Protein AF-A0A950XIH2-F1 (afdb_monomer_lite)

Structure (mmCIF, N/CA/C/O backbone):
data_AF-A0A950XIH2-F1
#
_entry.id   AF-A0A950XIH2-F1
#
loop_
_atom_site.group_PDB
_atom_site.id
_atom_site.type_symbol
_atom_site.label_atom_id
_atom_site.label_alt_id
_atom_site.label_comp_id
_atom_site.label_asym_id
_atom_site.label_entity_id
_atom_site.label_seq_id
_atom_site.pdbx_PDB_ins_code
_atom_site.Cartn_x
_atom_site.Cartn_y
_atom_site.Cartn_z
_atom_site.occupancy
_atom_site.B_iso_or_equiv
_atom_site.auth_seq_id
_atom_site.auth_comp_id
_atom_site.auth_asym_id
_atom_site.auth_atom_id
_atom_site.pdbx_PDB_model_num
ATOM 1 N N . MET A 1 1 ? 43.231 -17.714 38.343 1.00 38.81 1 MET A N 1
ATOM 2 C CA . MET A 1 1 ? 43.129 -18.743 37.292 1.00 38.81 1 MET A CA 1
ATOM 3 C C . MET A 1 1 ? 41.651 -18.939 37.023 1.00 38.81 1 MET A C 1
ATOM 5 O O . MET A 1 1 ? 41.008 -19.407 37.950 1.00 38.81 1 MET A O 1
ATOM 9 N N . ILE A 1 2 ? 41.216 -18.580 35.799 1.00 42.06 2 ILE A N 1
ATOM 10 C CA . ILE A 1 2 ? 40.035 -19.090 35.057 1.00 42.06 2 ILE A CA 1
ATOM 11 C C . ILE A 1 2 ? 38.676 -18.658 35.664 1.00 42.06 2 ILE A C 1
ATOM 13 O O . ILE A 1 2 ? 38.473 -18.870 36.852 1.00 42.06 2 ILE A O 1
ATOM 17 N N . ASP A 1 3 ? 37.677 -18.079 34.989 1.00 42.97 3 ASP A N 1
ATOM 18 C CA . ASP A 1 3 ? 37.345 -17.695 33.592 1.00 42.97 3 ASP A CA 1
ATOM 19 C C . ASP A 1 3 ? 35.927 -17.066 33.719 1.00 42.97 3 ASP A C 1
ATOM 21 O O . ASP A 1 3 ? 35.143 -17.522 34.554 1.00 42.97 3 ASP A O 1
ATOM 25 N N . ASP A 1 4 ? 35.729 -15.807 33.332 1.00 46.31 4 ASP A N 1
ATOM 26 C CA . ASP A 1 4 ? 34.992 -15.367 32.133 1.00 46.31 4 ASP A CA 1
ATOM 27 C C . ASP A 1 4 ? 33.531 -15.862 31.982 1.00 46.31 4 ASP A C 1
ATOM 29 O O . ASP A 1 4 ? 33.243 -17.046 31.896 1.00 46.31 4 ASP A O 1
ATOM 33 N N . GLY A 1 5 ? 32.621 -14.881 31.879 1.00 47.22 5 GLY A N 1
ATOM 34 C CA . GLY A 1 5 ? 31.509 -14.880 30.921 1.00 47.22 5 GLY A CA 1
ATOM 35 C C . GLY A 1 5 ? 30.265 -15.734 31.186 1.00 47.22 5 GLY A C 1
ATOM 36 O O . GLY A 1 5 ? 30.236 -16.902 30.835 1.00 47.22 5 GLY A O 1
ATOM 37 N N . ASP A 1 6 ? 29.179 -15.086 31.620 1.00 41.66 6 ASP A N 1
ATOM 38 C CA . ASP A 1 6 ? 27.853 -15.228 30.984 1.00 41.66 6 ASP A CA 1
ATOM 39 C C . ASP A 1 6 ? 26.985 -14.035 31.450 1.00 41.66 6 ASP A C 1
ATOM 41 O O . ASP A 1 6 ? 26.674 -13.889 32.630 1.00 41.66 6 ASP A O 1
ATOM 45 N N . GLY A 1 7 ? 26.724 -13.006 30.645 1.00 45.94 7 GLY A N 1
ATOM 46 C CA . GLY A 1 7 ? 26.046 -13.144 29.361 1.00 45.94 7 GLY A CA 1
ATOM 47 C C . GLY A 1 7 ? 24.525 -13.196 29.543 1.00 45.94 7 GLY A C 1
ATOM 48 O O . GLY A 1 7 ? 23.849 -13.953 28.863 1.00 45.94 7 GLY A O 1
ATOM 49 N N . THR A 1 8 ? 23.950 -12.393 30.451 1.00 44.53 8 THR A N 1
ATOM 50 C CA . THR A 1 8 ? 22.496 -12.152 30.450 1.00 44.53 8 THR A CA 1
ATOM 51 C C . THR A 1 8 ? 22.141 -11.223 29.291 1.00 44.53 8 THR A C 1
ATOM 53 O O . THR A 1 8 ? 21.889 -10.031 29.451 1.00 44.53 8 THR A O 1
ATOM 56 N N . ASP A 1 9 ? 22.158 -11.816 28.098 1.00 43.09 9 ASP A N 1
ATOM 57 C CA . ASP A 1 9 ? 21.406 -11.387 26.930 1.00 43.09 9 ASP A CA 1
ATOM 58 C C . ASP A 1 9 ? 19.920 -11.396 27.310 1.00 43.09 9 ASP A C 1
ATOM 60 O O . ASP A 1 9 ? 19.221 -12.411 27.246 1.00 43.09 9 ASP A O 1
ATOM 64 N N . ALA A 1 10 ? 19.445 -10.258 27.815 1.00 45.06 10 ALA A N 1
ATOM 65 C CA . ALA A 1 10 ? 18.028 -9.952 27.865 1.00 45.06 10 ALA A CA 1
ATOM 66 C C . ALA A 1 10 ? 17.582 -9.744 26.417 1.00 45.06 10 ALA A C 1
ATOM 68 O O . ALA A 1 10 ? 17.548 -8.616 25.922 1.00 45.06 10 ALA A O 1
ATOM 69 N N . GLY A 1 11 ? 17.313 -10.876 25.759 1.00 37.69 11 GLY A N 1
ATOM 70 C CA . GLY A 1 11 ? 16.878 -10.968 24.380 1.00 37.69 11 GLY A CA 1
ATOM 71 C C . GLY A 1 11 ? 15.850 -9.891 24.079 1.00 37.69 11 GLY A C 1
ATOM 72 O O . GLY A 1 11 ? 14.791 -9.811 24.711 1.00 37.69 11 GLY A O 1
ATOM 73 N N . ALA A 1 12 ? 16.230 -9.041 23.127 1.00 41.56 12 ALA A N 1
ATOM 74 C CA . ALA A 1 12 ? 15.395 -8.031 22.519 1.00 41.56 12 ALA A CA 1
ATOM 75 C C . ALA A 1 12 ? 13.998 -8.603 22.277 1.00 41.56 12 ALA A C 1
ATOM 77 O O . ALA A 1 12 ? 13.854 -9.714 21.764 1.00 41.56 12 ALA A O 1
ATOM 78 N N . GLY A 1 13 ? 12.982 -7.842 22.685 1.00 34.78 13 GLY A N 1
ATOM 79 C CA . GLY A 1 13 ? 11.589 -8.190 22.486 1.00 34.78 13 GLY A CA 1
ATOM 80 C C . GLY A 1 13 ? 11.353 -8.573 21.033 1.00 34.78 13 GLY A C 1
ATOM 81 O O . GLY A 1 13 ? 11.226 -7.710 20.168 1.00 34.78 13 GLY A O 1
ATOM 82 N N . ASN A 1 14 ? 11.261 -9.878 20.783 1.00 39.25 14 ASN A N 1
ATOM 83 C CA . ASN A 1 14 ? 10.527 -10.392 19.650 1.00 39.25 14 ASN A CA 1
ATOM 84 C C . ASN A 1 14 ? 9.106 -9.895 19.878 1.00 39.25 14 ASN A C 1
ATOM 86 O O . ASN A 1 14 ? 8.359 -10.481 20.662 1.00 39.25 14 ASN A O 1
ATOM 90 N N . ALA A 1 15 ? 8.768 -8.766 19.256 1.00 41.31 15 ALA A N 1
ATOM 91 C CA . ALA A 1 15 ? 7.396 -8.395 18.995 1.00 41.31 15 ALA A CA 1
ATOM 92 C C . ALA A 1 15 ? 6.818 -9.566 18.198 1.00 41.31 15 ALA A C 1
ATOM 94 O O . ALA A 1 15 ? 6.958 -9.639 16.980 1.00 41.31 15 ALA A O 1
ATOM 95 N N . GLN A 1 16 ? 6.303 -10.558 18.926 1.00 38.56 16 GLN A N 1
ATOM 96 C CA . GLN A 1 16 ? 5.602 -11.699 18.381 1.00 38.56 16 GLN A CA 1
ATOM 97 C C . GLN A 1 16 ? 4.425 -11.090 17.643 1.00 38.56 16 GLN A C 1
ATOM 99 O O . GLN A 1 16 ? 3.461 -10.658 18.270 1.00 38.56 16 GLN A O 1
ATOM 104 N N . VAL A 1 17 ? 4.549 -10.975 16.322 1.00 48.34 17 VAL A N 1
ATOM 105 C CA . VAL A 1 17 ? 3.399 -10.776 15.452 1.00 48.34 17 VAL A CA 1
ATOM 106 C C . VAL A 1 17 ? 2.493 -11.960 15.784 1.00 48.34 17 VAL A C 1
ATOM 108 O O . VAL A 1 17 ? 2.925 -13.097 15.579 1.00 48.34 17 VAL A O 1
ATOM 111 N N . PRO A 1 18 ? 1.322 -11.746 16.412 1.00 48.28 18 PRO A N 1
ATOM 112 C CA . PRO A 1 18 ? 0.430 -12.842 16.737 1.00 48.28 18 PRO A CA 1
ATOM 113 C C . PRO A 1 18 ? 0.128 -13.605 15.453 1.00 48.28 18 PRO A C 1
ATOM 115 O O . PRO A 1 18 ? -0.103 -12.985 14.413 1.00 48.28 18 PRO A O 1
ATOM 118 N N . ASP A 1 19 ? 0.171 -14.932 15.536 1.00 53.81 19 ASP A N 1
ATOM 119 C CA . ASP A 1 19 ? -0.158 -15.831 14.434 1.00 53.81 19 ASP A CA 1
ATOM 120 C C . ASP A 1 19 ? -1.667 -15.710 14.181 1.00 53.81 19 ASP A C 1
ATOM 122 O O . ASP A 1 19 ? -2.499 -16.375 14.804 1.00 53.81 19 ASP A O 1
ATOM 126 N N . LEU A 1 20 ? -2.031 -14.705 13.388 1.00 55.97 20 LEU A N 1
ATOM 127 C CA . LEU A 1 20 ? -3.405 -14.423 13.020 1.00 55.97 20 LEU A CA 1
ATOM 128 C C . LEU A 1 20 ? -3.823 -15.361 11.892 1.00 55.97 20 LEU A C 1
ATOM 130 O O . LEU A 1 20 ? -2.981 -15.776 11.093 1.00 55.97 20 LEU A O 1
ATOM 134 N N . PRO A 1 21 ? -5.124 -15.662 11.776 1.00 58.62 21 PRO A N 1
ATOM 135 C CA . PRO A 1 21 ? -5.652 -16.323 10.598 1.00 58.62 21 PRO A CA 1
ATOM 136 C C . PRO A 1 21 ? -5.449 -15.403 9.389 1.00 58.62 21 PRO A C 1
ATOM 138 O O . PRO A 1 21 ? -6.272 -14.546 9.079 1.00 58.62 21 PRO A O 1
ATOM 141 N N . VAL A 1 22 ? -4.307 -15.561 8.724 1.00 63.47 22 VAL A N 1
ATOM 142 C CA . VAL A 1 22 ? -4.051 -14.967 7.421 1.00 63.47 22 VAL A CA 1
ATOM 143 C C . VAL A 1 22 ? -5.064 -15.581 6.466 1.00 63.47 22 VAL A C 1
ATOM 145 O O . VAL A 1 22 ? -5.216 -16.803 6.413 1.00 63.47 22 VAL A O 1
ATOM 148 N N . ASP A 1 23 ? -5.772 -14.728 5.732 1.00 77.75 23 ASP A N 1
ATOM 149 C CA . ASP A 1 23 ? -6.639 -15.147 4.638 1.00 77.75 23 ASP A CA 1
ATOM 150 C C . ASP A 1 23 ? -5.766 -15.883 3.607 1.00 77.75 23 ASP A C 1
ATOM 152 O O . ASP A 1 23 ? -4.997 -15.266 2.866 1.00 77.75 23 ASP A O 1
ATOM 156 N N . GLN A 1 24 ? -5.790 -17.220 3.659 1.00 81.62 24 GLN A N 1
ATOM 157 C CA . GLN A 1 24 ? -4.851 -18.056 2.910 1.00 81.62 24 GLN A CA 1
ATOM 158 C C . GLN A 1 24 ? -5.040 -17.906 1.403 1.00 81.62 24 GLN A C 1
ATOM 160 O O . GLN A 1 24 ? -4.060 -17.971 0.664 1.00 81.62 24 GLN A O 1
ATOM 165 N N . ASP A 1 25 ? -6.269 -17.641 0.960 1.00 86.06 25 ASP A N 1
ATOM 166 C CA . ASP A 1 25 ? -6.575 -17.411 -0.448 1.00 86.06 25 ASP A CA 1
ATOM 167 C C . ASP A 1 25 ? -5.943 -16.096 -0.924 1.00 86.06 25 ASP A C 1
ATOM 169 O O . ASP A 1 25 ? -5.296 -16.061 -1.972 1.00 86.06 25 ASP A O 1
ATOM 173 N N . LEU A 1 26 ? -6.068 -15.016 -0.141 1.00 83.19 26 LEU A N 1
ATOM 174 C CA . LEU A 1 26 ? -5.395 -13.744 -0.436 1.00 83.19 26 LEU A CA 1
ATOM 175 C C . LEU A 1 26 ? -3.870 -13.887 -0.404 1.00 83.19 26 LEU A C 1
ATOM 177 O O . LEU A 1 26 ? -3.192 -13.397 -1.306 1.00 83.19 26 LEU A O 1
ATOM 181 N N . ALA A 1 27 ? -3.321 -14.580 0.595 1.00 84.25 27 ALA A N 1
ATOM 182 C CA . ALA A 1 27 ? -1.882 -14.806 0.691 1.00 84.25 27 ALA A CA 1
ATOM 183 C C . ALA A 1 27 ? -1.346 -15.581 -0.521 1.00 84.25 27 ALA A C 1
ATOM 185 O O . ALA A 1 27 ? -0.348 -15.179 -1.117 1.00 84.25 27 ALA A O 1
ATOM 186 N N . GLN A 1 28 ? -2.039 -16.648 -0.928 1.00 88.62 28 GLN A N 1
ATOM 187 C CA . GLN A 1 28 ? -1.682 -17.434 -2.106 1.00 88.62 28 GLN A CA 1
ATOM 188 C C . GLN A 1 28 ? -1.713 -16.581 -3.383 1.00 88.62 28 GLN A C 1
ATOM 190 O O . GLN A 1 28 ? -0.760 -16.609 -4.162 1.00 88.62 28 GLN A O 1
ATOM 195 N N . ARG A 1 29 ? -2.757 -15.764 -3.571 1.00 88.56 29 ARG A N 1
ATOM 196 C CA . ARG A 1 29 ? -2.865 -14.847 -4.719 1.00 88.56 29 ARG A CA 1
ATOM 197 C C . ARG A 1 29 ? -1.727 -13.832 -4.763 1.00 88.56 29 ARG A C 1
ATOM 199 O O . ARG A 1 29 ? -1.163 -13.589 -5.827 1.00 88.56 29 ARG A O 1
ATOM 206 N N . VAL A 1 30 ? -1.355 -13.266 -3.616 1.00 88.19 30 VAL A N 1
ATOM 207 C CA . VAL A 1 30 ? -0.224 -12.334 -3.519 1.00 88.19 30 VAL A CA 1
ATOM 208 C C . VAL A 1 30 ? 1.085 -13.020 -3.922 1.00 88.19 30 VAL A C 1
ATOM 210 O O . VAL A 1 30 ? 1.842 -12.456 -4.712 1.00 88.19 30 VAL A O 1
ATOM 213 N N . VAL A 1 31 ? 1.340 -14.247 -3.455 1.00 89.44 31 VAL A N 1
ATOM 214 C CA . VAL A 1 31 ? 2.536 -15.017 -3.851 1.00 89.44 31 VAL A CA 1
ATOM 215 C C . VAL A 1 31 ? 2.570 -15.261 -5.362 1.00 89.44 31 VAL A C 1
ATOM 217 O O . VAL A 1 31 ? 3.607 -15.061 -5.994 1.00 89.44 31 VAL A O 1
ATOM 220 N N . GLU A 1 32 ? 1.443 -15.651 -5.957 1.00 90.81 32 GLU A N 1
ATOM 221 C CA . GLU A 1 32 ? 1.337 -15.860 -7.406 1.00 90.81 32 GLU A CA 1
ATOM 222 C C . GLU A 1 32 ? 1.608 -14.576 -8.201 1.00 90.81 32 GLU A C 1
ATOM 224 O O . GLU A 1 32 ? 2.297 -14.611 -9.223 1.00 90.81 32 GLU A O 1
ATOM 229 N N . LEU A 1 33 ? 1.118 -13.430 -7.724 1.00 90.94 33 LEU A N 1
ATOM 230 C CA . LEU A 1 33 ? 1.381 -12.136 -8.349 1.00 90.94 33 LEU A CA 1
ATOM 231 C C . LEU A 1 33 ? 2.858 -11.746 -8.267 1.00 90.94 33 LEU A C 1
ATOM 233 O O . LEU A 1 33 ? 3.410 -11.297 -9.268 1.00 90.94 33 LEU A O 1
ATOM 237 N N . TYR A 1 34 ? 3.523 -11.970 -7.132 1.00 90.00 34 TYR A N 1
ATOM 238 C CA . TYR A 1 34 ? 4.965 -11.730 -7.021 1.00 90.00 34 TYR A CA 1
ATOM 239 C C . TYR A 1 34 ? 5.777 -12.602 -7.982 1.00 90.00 34 TYR A C 1
ATOM 241 O O . TYR A 1 34 ? 6.670 -12.091 -8.658 1.00 90.00 34 TYR A O 1
ATOM 249 N N . ALA A 1 35 ? 5.441 -13.891 -8.104 1.00 90.75 35 ALA A N 1
ATOM 250 C CA . ALA A 1 35 ? 6.095 -14.777 -9.068 1.00 90.75 35 ALA A CA 1
ATOM 251 C C . ALA A 1 35 ? 5.930 -14.266 -10.510 1.00 90.75 35 ALA A C 1
ATOM 253 O O . ALA A 1 35 ? 6.875 -14.271 -11.296 1.00 90.75 35 ALA A O 1
ATOM 254 N N . LYS A 1 36 ? 4.740 -13.756 -10.839 1.00 90.44 36 LYS A N 1
ATOM 255 C CA . LYS A 1 36 ? 4.429 -13.188 -12.154 1.00 90.44 36 LYS A CA 1
ATOM 256 C C . LYS A 1 36 ? 5.164 -11.872 -12.433 1.00 90.44 36 LYS A C 1
ATOM 258 O O . LYS A 1 36 ? 5.533 -11.609 -13.578 1.00 90.44 36 LYS A O 1
ATOM 263 N N . VAL A 1 37 ? 5.377 -11.042 -11.411 1.00 88.75 37 VAL A N 1
ATOM 264 C CA . VAL A 1 37 ? 6.210 -9.835 -11.521 1.00 88.75 37 VAL A CA 1
ATOM 265 C C . VAL A 1 37 ? 7.648 -10.220 -11.853 1.00 88.75 37 VAL A C 1
ATOM 267 O O . VAL A 1 37 ? 8.204 -9.675 -12.803 1.00 88.75 37 VAL A O 1
ATOM 270 N N . ASP A 1 38 ? 8.227 -11.191 -11.143 1.00 88.50 38 ASP A N 1
ATOM 271 C CA . ASP A 1 38 ? 9.594 -11.647 -11.419 1.00 88.50 38 ASP A CA 1
ATOM 272 C C . ASP A 1 38 ? 9.739 -12.251 -12.827 1.00 88.50 38 ASP A C 1
ATOM 274 O O . ASP A 1 38 ? 10.669 -11.898 -13.558 1.00 88.50 38 ASP A O 1
ATOM 278 N N . GLU A 1 39 ? 8.775 -13.074 -13.256 1.00 90.12 39 GLU A N 1
ATOM 279 C CA . GLU A 1 39 ? 8.697 -13.594 -14.629 1.00 90.12 39 GLU A CA 1
ATOM 280 C C . GLU A 1 39 ? 8.683 -12.450 -15.653 1.00 90.12 39 GLU A C 1
ATOM 282 O O . GLU A 1 39 ? 9.503 -12.423 -16.569 1.00 90.12 39 GLU A O 1
ATOM 287 N N . THR A 1 40 ? 7.829 -11.443 -15.445 1.00 88.50 40 THR A N 1
ATOM 288 C CA . THR A 1 40 ? 7.712 -10.286 -16.347 1.00 88.50 40 THR A CA 1
ATOM 289 C C . THR A 1 40 ? 9.021 -9.491 -16.425 1.00 88.50 40 THR A C 1
ATOM 291 O O . THR A 1 40 ? 9.464 -9.115 -17.510 1.00 88.50 40 THR A O 1
ATOM 294 N N . LEU A 1 41 ? 9.688 -9.256 -15.291 1.00 88.56 41 LEU A N 1
ATOM 295 C CA . LEU A 1 41 ? 10.984 -8.568 -15.256 1.00 88.56 41 LEU A CA 1
ATOM 296 C C . LEU A 1 41 ? 12.096 -9.391 -15.921 1.00 88.56 41 LEU A C 1
ATOM 298 O O . LEU A 1 41 ? 13.022 -8.827 -16.511 1.00 88.56 41 LEU A O 1
ATOM 302 N N . SER A 1 42 ? 12.026 -10.720 -15.817 1.00 88.94 42 SER A N 1
ATOM 303 C CA . SER A 1 42 ? 12.954 -11.646 -16.472 1.00 88.94 42 SER A CA 1
ATOM 304 C C . SER A 1 42 ? 12.781 -11.625 -17.990 1.00 88.94 42 SER A C 1
ATOM 306 O O . SER A 1 42 ? 13.759 -11.449 -18.721 1.00 88.94 42 SER A O 1
ATOM 308 N N . ASP A 1 43 ? 11.536 -11.691 -18.461 1.00 90.06 43 ASP A N 1
ATOM 309 C CA . ASP A 1 43 ? 11.183 -11.650 -19.881 1.00 90.06 43 ASP A CA 1
ATOM 310 C C . ASP A 1 43 ? 11.622 -10.340 -20.545 1.00 90.06 43 ASP A C 1
ATOM 312 O O . ASP A 1 43 ? 12.167 -10.342 -21.653 1.00 90.06 43 ASP A O 1
ATOM 316 N N . LEU A 1 44 ? 11.459 -9.221 -19.835 1.00 86.50 44 LEU A N 1
ATOM 317 C CA . LEU A 1 44 ? 11.894 -7.896 -20.281 1.00 86.50 44 LEU A CA 1
ATOM 318 C C . LEU A 1 44 ? 13.404 -7.661 -20.124 1.00 86.50 44 LEU A C 1
ATOM 320 O O . LEU A 1 44 ? 13.908 -6.629 -20.565 1.00 86.50 44 LEU A O 1
ATOM 324 N N . ARG A 1 45 ? 14.142 -8.620 -19.544 1.00 89.19 45 ARG A N 1
ATOM 325 C CA . ARG A 1 45 ? 15.591 -8.546 -19.287 1.00 89.19 45 ARG A CA 1
ATOM 326 C C . ARG A 1 45 ? 15.994 -7.292 -18.508 1.00 89.19 45 ARG A C 1
ATOM 328 O O . ARG A 1 45 ? 17.027 -6.691 -18.803 1.00 89.19 45 ARG A O 1
ATOM 335 N N . VAL A 1 46 ? 15.183 -6.913 -17.519 1.00 84.69 46 VAL A N 1
ATOM 336 C CA . VAL A 1 46 ? 15.457 -5.748 -16.668 1.00 84.69 46 VAL A CA 1
ATOM 337 C C . VAL A 1 46 ? 16.749 -5.992 -15.870 1.00 84.69 46 VAL A C 1
ATOM 339 O O . VAL A 1 46 ? 16.840 -7.023 -15.185 1.00 84.69 46 VAL A O 1
ATOM 342 N N . PRO A 1 47 ? 17.743 -5.086 -15.954 1.00 88.00 47 PRO A N 1
ATOM 343 C CA . PRO A 1 47 ? 18.988 -5.159 -15.189 1.00 88.00 47 PRO A CA 1
ATOM 344 C C . PRO A 1 47 ? 18.770 -5.238 -13.668 1.00 88.00 47 PRO A C 1
ATOM 346 O O . PRO A 1 47 ? 17.792 -4.716 -13.139 1.00 88.00 47 PRO A O 1
ATOM 349 N N . GLU A 1 48 ? 19.686 -5.878 -12.934 1.00 83.88 48 GLU A N 1
ATOM 350 C CA . GLU A 1 48 ? 19.560 -6.055 -11.473 1.00 83.88 48 GLU A CA 1
ATOM 351 C C . GLU A 1 48 ? 19.538 -4.739 -10.680 1.00 83.88 48 GLU A C 1
ATOM 353 O O . GLU A 1 48 ? 18.885 -4.647 -9.639 1.00 83.88 48 GLU A O 1
ATOM 358 N N . ASP A 1 49 ? 20.245 -3.717 -11.153 1.00 85.69 49 ASP A N 1
ATOM 359 C CA . ASP A 1 49 ? 20.244 -2.376 -10.573 1.00 85.69 49 ASP A CA 1
ATOM 360 C C . ASP A 1 49 ? 18.887 -1.683 -10.738 1.00 85.69 49 ASP A C 1
ATOM 362 O O . ASP A 1 49 ? 18.397 -1.061 -9.795 1.00 85.69 49 ASP A O 1
ATOM 366 N N . GLU A 1 50 ? 18.228 -1.878 -11.880 1.00 86.62 50 GLU A N 1
ATOM 367 C CA . GLU A 1 50 ? 16.868 -1.391 -12.119 1.00 86.62 50 GLU A CA 1
ATOM 368 C C . GLU A 1 50 ? 15.822 -2.190 -11.329 1.00 86.62 50 GLU A C 1
ATOM 370 O O . GLU A 1 50 ? 14.857 -1.610 -10.833 1.00 86.62 50 GLU A O 1
ATOM 375 N N . ARG A 1 51 ? 16.027 -3.499 -11.121 1.00 86.88 51 ARG A N 1
ATOM 376 C CA . ARG A 1 51 ? 15.117 -4.343 -10.320 1.00 86.88 51 ARG A CA 1
ATOM 377 C C . ARG A 1 51 ? 14.944 -3.826 -8.896 1.00 86.88 51 ARG A C 1
ATOM 379 O O . ARG A 1 51 ? 13.817 -3.751 -8.420 1.00 86.88 51 ARG A O 1
ATOM 386 N N . LYS A 1 52 ? 16.026 -3.396 -8.242 1.00 87.44 52 LYS A N 1
ATOM 387 C CA . LYS A 1 52 ? 15.944 -2.801 -6.896 1.00 87.44 52 LYS A CA 1
ATOM 388 C C . LYS A 1 52 ? 15.112 -1.524 -6.878 1.00 87.44 52 LYS A C 1
ATOM 390 O O . LYS A 1 52 ? 14.351 -1.307 -5.940 1.00 87.44 52 LYS A O 1
ATOM 395 N N . GLN A 1 53 ? 15.243 -0.688 -7.907 1.00 89.00 53 GLN A N 1
ATOM 396 C CA . GLN A 1 53 ? 14.425 0.517 -8.031 1.00 89.00 53 GLN A CA 1
ATOM 397 C C . GLN A 1 53 ? 12.953 0.160 -8.266 1.00 89.00 53 GLN A C 1
ATOM 399 O O . GLN A 1 53 ? 12.070 0.775 -7.676 1.00 89.00 53 GLN A O 1
ATOM 404 N N . VAL A 1 54 ? 12.678 -0.851 -9.092 1.00 88.31 54 VAL A N 1
ATOM 405 C CA . VAL A 1 54 ? 11.318 -1.355 -9.326 1.00 88.31 54 VAL A CA 1
ATOM 406 C C . VAL A 1 54 ? 10.699 -1.889 -8.035 1.00 88.31 54 VAL A C 1
ATOM 408 O O . VAL A 1 54 ? 9.561 -1.547 -7.728 1.00 88.31 54 VAL A O 1
ATOM 411 N N . GLU A 1 55 ? 11.439 -2.673 -7.251 1.00 87.94 55 GLU A N 1
ATOM 412 C CA . GLU A 1 55 ? 10.988 -3.176 -5.948 1.00 87.94 55 GLU A CA 1
ATOM 413 C C . GLU A 1 55 ? 10.675 -2.039 -4.969 1.00 87.94 55 GLU A C 1
ATOM 415 O O . GLU A 1 55 ? 9.650 -2.079 -4.290 1.00 87.94 55 GLU A O 1
ATOM 420 N N . GLN A 1 56 ? 11.518 -1.003 -4.918 1.00 89.50 56 GLN A N 1
ATOM 421 C CA . GLN A 1 56 ? 11.262 0.186 -4.101 1.00 89.50 56 GLN A CA 1
ATOM 422 C C . GLN A 1 56 ? 9.989 0.907 -4.544 1.00 89.50 56 GLN A C 1
ATOM 424 O O . GLN A 1 56 ? 9.108 1.140 -3.720 1.00 89.50 56 GLN A O 1
ATOM 429 N N . ASN A 1 57 ? 9.841 1.168 -5.844 1.00 89.69 57 ASN A N 1
ATOM 430 C CA . ASN A 1 57 ? 8.653 1.820 -6.394 1.00 89.69 57 ASN A CA 1
ATOM 431 C C . ASN A 1 57 ? 7.376 1.006 -6.120 1.00 89.69 57 ASN A C 1
ATOM 433 O O . ASN A 1 57 ? 6.326 1.574 -5.831 1.00 89.69 57 ASN A O 1
ATOM 437 N N . LEU A 1 58 ? 7.459 -0.328 -6.187 1.00 91.19 58 LEU A N 1
ATOM 438 C CA . LEU A 1 58 ? 6.358 -1.223 -5.832 1.00 91.19 58 LEU A CA 1
ATOM 439 C C . LEU A 1 58 ? 6.002 -1.115 -4.348 1.00 91.19 58 LEU A C 1
ATOM 441 O O . LEU A 1 58 ? 4.825 -0.992 -4.019 1.00 91.19 58 LEU A O 1
ATOM 445 N N . MET A 1 59 ? 6.991 -1.129 -3.450 1.00 89.56 59 MET A N 1
ATOM 446 C CA . MET A 1 59 ? 6.746 -0.960 -2.013 1.00 89.56 59 MET A CA 1
ATOM 447 C C . MET A 1 59 ? 6.117 0.400 -1.696 1.00 89.56 59 MET A C 1
ATOM 449 O O . MET A 1 59 ? 5.175 0.460 -0.907 1.00 89.56 59 MET A O 1
ATOM 453 N N . GLU A 1 60 ? 6.584 1.474 -2.331 1.00 90.75 60 GLU A N 1
ATOM 454 C CA . GLU A 1 60 ? 6.008 2.814 -2.180 1.00 90.75 60 GLU A CA 1
ATOM 455 C C . GLU A 1 60 ? 4.562 2.875 -2.681 1.00 90.75 60 GLU A C 1
ATOM 457 O O . GLU A 1 60 ? 3.691 3.397 -1.984 1.00 90.75 60 GLU A O 1
ATOM 462 N N . ALA A 1 61 ? 4.277 2.286 -3.845 1.00 92.62 61 ALA A N 1
ATOM 463 C CA . ALA A 1 61 ? 2.925 2.220 -4.388 1.00 92.62 61 ALA A CA 1
ATOM 464 C C . ALA A 1 61 ? 1.978 1.413 -3.482 1.00 92.62 61 ALA A C 1
ATOM 466 O O . ALA A 1 61 ? 0.855 1.847 -3.232 1.00 92.62 61 ALA A O 1
ATOM 467 N N . ILE A 1 62 ? 2.437 0.281 -2.932 1.00 91.88 62 ILE A N 1
ATOM 468 C CA . ILE A 1 62 ? 1.668 -0.523 -1.966 1.00 91.88 62 ILE A CA 1
ATOM 469 C C . ILE A 1 62 ? 1.398 0.278 -0.692 1.00 91.88 62 ILE A C 1
ATOM 471 O O . ILE A 1 62 ? 0.274 0.273 -0.194 1.00 91.88 62 ILE A O 1
ATOM 475 N N . ALA A 1 63 ? 2.405 0.976 -0.162 1.00 89.06 63 ALA A N 1
ATOM 476 C CA . ALA A 1 63 ? 2.244 1.809 1.024 1.00 89.06 63 ALA A CA 1
ATOM 477 C C . ALA A 1 63 ? 1.247 2.951 0.777 1.00 89.06 63 ALA A C 1
ATOM 479 O O . ALA A 1 63 ? 0.385 3.201 1.619 1.00 89.06 63 ALA A O 1
ATOM 480 N N . ALA A 1 64 ? 1.318 3.607 -0.383 1.00 90.31 64 ALA A N 1
ATOM 481 C CA . ALA A 1 64 ? 0.384 4.659 -0.765 1.00 90.31 64 ALA A CA 1
ATOM 482 C C . ALA A 1 64 ? -1.055 4.132 -0.886 1.00 90.31 64 ALA A C 1
ATOM 484 O O . ALA A 1 64 ? -1.961 4.708 -0.285 1.00 90.31 64 ALA A O 1
ATOM 485 N N . ASP A 1 65 ? -1.267 3.018 -1.594 1.00 92.38 65 ASP A N 1
ATOM 486 C CA . ASP A 1 65 ? -2.597 2.415 -1.754 1.00 92.38 65 ASP A CA 1
ATOM 487 C C . ASP A 1 65 ? -3.167 1.933 -0.409 1.00 92.38 65 ASP A C 1
ATOM 489 O O . ASP A 1 65 ? -4.336 2.165 -0.098 1.00 92.38 65 ASP A O 1
ATOM 493 N N . LEU A 1 66 ? -2.327 1.347 0.451 1.00 92.06 66 LEU A N 1
ATOM 494 C CA . LEU A 1 66 ? -2.711 0.973 1.812 1.00 92.06 66 LEU A CA 1
ATOM 495 C C . LEU A 1 66 ? -3.193 2.188 2.617 1.00 92.06 66 LEU A C 1
ATOM 497 O O . LEU A 1 66 ? -4.260 2.134 3.228 1.00 92.06 66 LEU A O 1
ATOM 501 N N . LEU A 1 67 ? -2.423 3.280 2.621 1.00 90.50 67 LEU A N 1
ATOM 502 C CA . LEU A 1 67 ? -2.771 4.497 3.357 1.00 90.50 67 LEU A CA 1
ATOM 503 C C . LEU A 1 67 ? -4.064 5.130 2.835 1.00 90.50 67 LEU A C 1
ATOM 505 O O . LEU A 1 67 ? -4.880 5.579 3.640 1.00 90.50 67 LEU A O 1
ATOM 509 N N . VAL A 1 68 ? -4.281 5.130 1.516 1.00 91.00 68 VAL A N 1
ATOM 510 C CA . VAL A 1 68 ? -5.530 5.612 0.907 1.00 91.00 68 VAL A CA 1
ATOM 511 C C . VAL A 1 68 ? -6.711 4.767 1.375 1.00 91.00 68 VAL A C 1
ATOM 513 O O . VAL A 1 68 ? -7.675 5.319 1.900 1.00 91.00 68 VAL A O 1
ATOM 516 N N . ARG A 1 69 ? -6.625 3.437 1.275 1.00 91.62 69 ARG A N 1
ATOM 517 C CA . ARG A 1 69 ? -7.714 2.529 1.677 1.00 91.62 69 ARG A CA 1
ATOM 518 C C . ARG A 1 69 ? -8.057 2.638 3.153 1.00 91.62 69 ARG A C 1
ATOM 520 O O . ARG A 1 69 ? -9.231 2.717 3.508 1.00 91.62 69 ARG A O 1
ATOM 527 N N . LEU A 1 70 ? -7.043 2.643 4.018 1.00 93.12 70 LEU A N 1
ATOM 528 C CA . LEU A 1 70 ? -7.263 2.827 5.449 1.00 93.12 70 LEU A CA 1
ATOM 529 C C . LEU A 1 70 ? -7.856 4.214 5.716 1.00 93.12 70 LEU A C 1
ATOM 531 O O . LEU A 1 70 ? -8.804 4.331 6.484 1.00 93.12 70 LEU A O 1
ATOM 535 N N . GLY A 1 71 ? -7.361 5.253 5.039 1.00 91.44 71 GLY A N 1
ATOM 536 C CA . GLY A 1 71 ? -7.882 6.614 5.133 1.00 91.44 71 GLY A CA 1
ATOM 537 C C . GLY A 1 71 ? -9.348 6.745 4.710 1.00 91.44 71 GLY A C 1
ATOM 538 O O . GLY A 1 71 ? -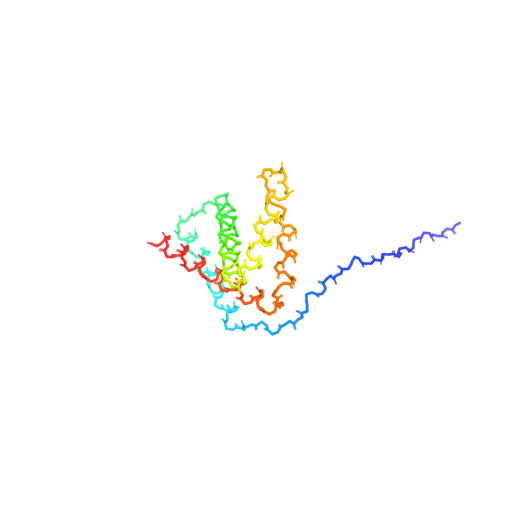10.105 7.473 5.346 1.00 91.44 71 GLY A O 1
ATOM 539 N N . GLU A 1 72 ? -9.787 6.021 3.682 1.00 92.56 72 GLU A N 1
ATOM 540 C CA . GLU A 1 72 ? -11.185 6.012 3.232 1.00 92.56 72 GLU A CA 1
ATOM 541 C C . GLU A 1 72 ? -12.137 5.403 4.268 1.00 92.56 72 GLU A C 1
ATOM 543 O O . GLU A 1 72 ? -13.269 5.873 4.404 1.00 92.56 72 GLU A O 1
ATOM 548 N N . GLN A 1 73 ? -11.664 4.406 5.019 1.00 92.31 73 GLN A N 1
ATOM 549 C CA . GLN A 1 73 ? -12.425 3.715 6.064 1.00 92.31 73 GLN A CA 1
ATOM 550 C C . GLN A 1 73 ? -12.546 4.517 7.369 1.00 92.31 73 GLN A C 1
ATOM 552 O O . GLN A 1 73 ? -13.373 4.182 8.217 1.00 92.31 73 GLN A O 1
ATOM 557 N N . LEU A 1 74 ? -11.751 5.576 7.537 1.00 93.56 74 LEU A N 1
ATOM 558 C CA . LEU A 1 74 ? -11.822 6.456 8.700 1.00 93.56 74 LEU A CA 1
ATOM 559 C C . LEU A 1 74 ? -13.106 7.294 8.719 1.00 93.56 74 LEU A C 1
ATOM 561 O O . LEU A 1 74 ? -13.631 7.709 7.678 1.00 93.56 74 LEU A O 1
ATOM 565 N N . SER A 1 75 ? -13.559 7.627 9.930 1.00 93.00 75 SER A N 1
ATOM 566 C CA . SER A 1 75 ? -14.584 8.653 10.126 1.00 93.00 75 SER A CA 1
ATOM 567 C C . SER A 1 75 ? -14.066 10.044 9.733 1.00 93.00 75 SER A C 1
ATOM 569 O O . SER A 1 75 ? -12.860 10.274 9.649 1.00 93.00 75 SER A O 1
ATOM 571 N N . ASP A 1 76 ? -14.965 11.004 9.501 1.00 92.62 76 ASP A N 1
ATOM 572 C CA . ASP A 1 76 ? -14.562 12.381 9.173 1.00 92.62 76 ASP A CA 1
ATOM 573 C C . ASP A 1 76 ? -13.808 13.065 10.330 1.00 92.62 76 ASP A C 1
ATOM 575 O O . ASP A 1 76 ? -12.935 13.899 10.091 1.00 92.62 76 ASP A O 1
ATOM 579 N N . GLU A 1 77 ? -14.108 12.683 11.576 1.00 93.06 77 GLU A N 1
ATOM 580 C CA . GLU A 1 77 ? -13.369 13.117 12.768 1.00 93.06 77 GLU A CA 1
ATOM 581 C C . GLU A 1 77 ? -11.951 12.534 12.770 1.00 93.06 77 GLU A C 1
ATOM 583 O O . GLU A 1 77 ? -10.977 13.272 12.873 1.00 93.06 77 GLU A O 1
ATOM 588 N N . ASP A 1 78 ? -11.813 11.233 12.517 1.00 92.62 78 ASP A N 1
ATOM 589 C CA . ASP A 1 78 ? -10.506 10.576 12.437 1.00 92.62 78 ASP A CA 1
ATOM 590 C C . ASP A 1 78 ? -9.654 11.099 11.268 1.00 92.62 78 ASP A C 1
ATOM 592 O O . ASP A 1 78 ? -8.438 11.240 11.390 1.00 92.62 78 ASP A O 1
ATOM 596 N N . LYS A 1 79 ? -10.276 11.422 10.127 1.00 90.69 79 LYS A N 1
ATOM 597 C CA . LYS A 1 79 ? -9.594 12.060 8.987 1.00 90.69 79 LYS A CA 1
ATOM 598 C C . LYS A 1 79 ? -9.053 13.433 9.361 1.00 90.69 79 LYS A C 1
ATOM 600 O O . LYS A 1 79 ? -7.968 13.802 8.911 1.00 90.69 79 LYS A O 1
ATOM 605 N N . LYS A 1 80 ? -9.797 14.186 10.175 1.00 89.44 80 LYS A N 1
ATOM 606 C CA . LYS A 1 80 ? -9.353 15.476 10.700 1.00 89.44 80 LYS A CA 1
ATOM 607 C C . LYS A 1 80 ? -8.158 15.295 11.635 1.00 89.44 80 LYS A C 1
ATOM 609 O O . LYS A 1 80 ? -7.160 15.976 11.438 1.00 89.44 80 LYS A O 1
ATOM 614 N N . ASP A 1 81 ? -8.219 14.339 12.559 1.00 88.81 81 ASP A N 1
ATOM 615 C CA . ASP A 1 81 ? -7.108 14.027 13.468 1.00 88.81 81 ASP A CA 1
ATOM 616 C C . ASP A 1 81 ? -5.842 13.601 12.705 1.00 88.81 81 ASP A C 1
ATOM 618 O O . ASP A 1 81 ? -4.733 14.028 13.028 1.00 88.81 81 ASP A O 1
ATOM 622 N N . LEU A 1 82 ? -5.998 12.794 11.651 1.00 87.31 82 LEU A N 1
ATOM 623 C CA . LEU A 1 82 ? -4.894 12.379 10.785 1.00 87.31 82 LEU A CA 1
ATOM 624 C C . LEU A 1 82 ? -4.295 13.558 10.000 1.00 87.31 82 LEU A C 1
ATOM 626 O O . LEU A 1 82 ? -3.075 13.665 9.879 1.00 87.31 82 LEU A O 1
ATOM 630 N N . ALA A 1 83 ? -5.133 14.459 9.484 1.00 85.38 83 ALA A N 1
ATOM 631 C CA . ALA A 1 83 ? -4.671 15.677 8.821 1.00 85.38 83 ALA A CA 1
ATOM 632 C C . ALA A 1 83 ? -3.943 16.613 9.801 1.00 85.38 83 ALA A C 1
ATOM 634 O O . ALA A 1 83 ? -2.911 17.188 9.455 1.00 85.38 83 ALA A O 1
ATOM 635 N N . ASP A 1 84 ? -4.437 16.712 11.036 1.00 84.88 84 ASP A N 1
ATOM 636 C CA . ASP A 1 84 ? -3.822 17.500 12.101 1.00 84.88 84 ASP A CA 1
ATOM 637 C C . ASP A 1 84 ? -2.469 16.894 12.530 1.00 84.88 84 ASP A C 1
ATOM 639 O O . ASP A 1 84 ? -1.534 17.646 12.788 1.00 84.88 84 ASP A O 1
ATOM 643 N N . LEU A 1 85 ? -2.291 15.564 12.505 1.00 81.00 85 LEU A N 1
ATOM 644 C CA . LEU A 1 85 ? -0.981 14.910 12.696 1.00 81.00 85 LEU A CA 1
ATOM 645 C C . LEU A 1 85 ? 0.039 15.287 11.609 1.00 81.00 85 LEU A C 1
ATOM 647 O O . LEU A 1 85 ? 1.225 15.441 11.908 1.00 81.00 85 LEU A O 1
ATOM 651 N N . GLY A 1 86 ? -0.421 15.451 10.367 1.00 72.75 86 GLY A N 1
ATOM 652 C CA . GLY A 1 86 ? 0.407 15.921 9.255 1.00 72.75 86 GLY A CA 1
ATOM 653 C C . GLY A 1 86 ? 0.716 17.420 9.313 1.00 72.75 86 GLY A C 1
ATOM 654 O O . GLY A 1 86 ? 1.765 17.842 8.840 1.00 72.75 86 GLY A O 1
ATOM 655 N N . ALA A 1 87 ? -0.169 18.225 9.909 1.00 68.81 87 ALA A N 1
ATOM 656 C CA . ALA A 1 87 ? -0.032 19.682 9.990 1.00 68.81 87 ALA A CA 1
ATOM 657 C C . ALA A 1 87 ? 0.649 20.182 11.278 1.00 68.81 87 ALA A C 1
ATOM 659 O O . ALA A 1 87 ? 1.233 21.266 11.287 1.00 68.81 87 ALA A O 1
ATOM 660 N N . ALA A 1 88 ? 0.571 19.425 12.378 1.00 59.78 88 ALA A N 1
ATOM 661 C CA . ALA A 1 88 ? 1.126 19.800 13.681 1.00 59.78 88 ALA A CA 1
ATOM 662 C C . ALA A 1 88 ? 2.662 19.806 13.706 1.00 59.78 88 ALA A C 1
ATOM 664 O O . ALA A 1 88 ? 3.268 20.389 14.608 1.00 59.78 88 ALA A O 1
ATOM 665 N N . GLN A 1 89 ? 3.297 19.189 12.713 1.00 58.00 89 GLN A N 1
ATOM 666 C CA . GLN A 1 89 ? 4.740 19.183 12.566 1.00 58.00 89 GLN A CA 1
ATOM 667 C C . GLN A 1 89 ? 5.095 20.265 11.549 1.00 58.00 89 GLN A C 1
ATOM 669 O O . GLN A 1 89 ? 4.784 20.144 10.372 1.00 58.00 89 GLN A O 1
ATOM 674 N N . ASN A 1 90 ? 5.750 21.343 11.994 1.00 55.62 90 ASN A N 1
ATOM 675 C CA . ASN A 1 90 ? 6.364 22.357 11.118 1.00 55.62 90 ASN A CA 1
ATOM 676 C C . ASN A 1 90 ? 7.552 21.774 10.310 1.00 55.62 90 ASN A C 1
ATOM 678 O O . ASN A 1 90 ? 8.527 22.471 10.030 1.00 55.62 90 ASN A O 1
ATOM 682 N N . GLU A 1 91 ? 7.503 20.484 9.994 1.00 56.62 91 GLU A N 1
ATOM 683 C CA . GLU A 1 91 ? 8.523 19.712 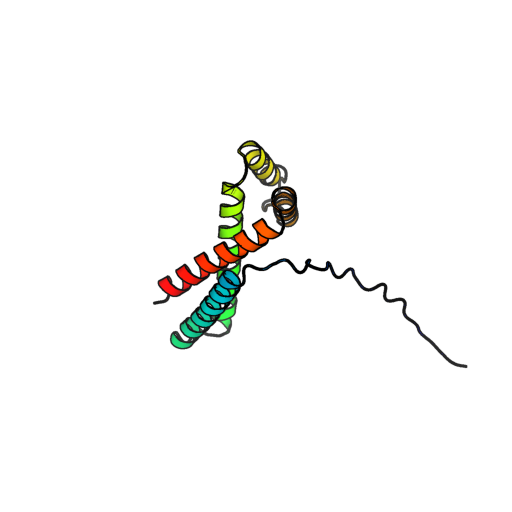9.309 1.00 56.62 91 GLU A CA 1
ATOM 684 C C . GLU A 1 91 ? 8.042 19.398 7.893 1.00 56.62 91 GLU A C 1
ATOM 686 O O . GLU A 1 91 ? 6.848 19.283 7.625 1.00 56.62 91 GLU A O 1
ATOM 691 N N . ALA A 1 92 ? 8.989 19.316 6.959 1.00 60.12 92 ALA A N 1
ATOM 692 C CA . ALA A 1 92 ? 8.700 19.120 5.541 1.00 60.12 92 ALA A CA 1
ATOM 693 C C . ALA A 1 92 ? 8.111 17.731 5.224 1.00 60.12 92 ALA A C 1
ATOM 695 O O . ALA A 1 92 ? 7.621 17.530 4.114 1.00 60.12 92 ALA A O 1
ATOM 696 N N . GLU A 1 93 ? 8.148 16.794 6.177 1.00 62.94 93 GLU A N 1
ATOM 697 C CA . GLU A 1 93 ? 7.692 15.417 6.007 1.00 62.94 93 GLU A CA 1
ATOM 698 C C . GLU A 1 93 ? 6.872 14.947 7.223 1.00 62.94 93 GLU A C 1
ATOM 700 O O . GLU A 1 93 ? 7.240 15.235 8.364 1.00 62.94 93 GLU A O 1
ATOM 705 N N . PRO A 1 94 ? 5.755 14.229 7.006 1.00 66.88 94 PRO A N 1
ATOM 706 C CA . PRO A 1 94 ? 4.954 13.665 8.086 1.00 66.88 94 PRO A CA 1
ATOM 707 C C . PRO A 1 94 ? 5.700 12.533 8.809 1.00 66.88 94 PRO A C 1
ATOM 709 O O . PRO A 1 94 ? 6.308 11.674 8.169 1.00 66.88 94 PRO A O 1
ATOM 712 N N . ASP A 1 95 ? 5.593 12.472 10.142 1.00 79.81 95 ASP A N 1
ATOM 713 C CA . ASP A 1 95 ? 6.144 11.355 10.922 1.00 79.81 95 ASP A CA 1
ATOM 714 C C . ASP A 1 95 ? 5.396 10.051 10.609 1.00 79.81 95 ASP A C 1
ATOM 716 O O . ASP A 1 95 ? 4.296 9.785 11.108 1.00 79.81 95 ASP A O 1
ATOM 720 N N . LEU A 1 96 ? 6.032 9.206 9.801 1.00 77.81 96 LEU A N 1
ATOM 721 C CA . LEU A 1 96 ? 5.501 7.909 9.396 1.00 77.81 96 LEU A CA 1
ATOM 722 C C . LEU A 1 96 ? 5.252 6.974 10.587 1.00 77.81 96 LEU A C 1
ATOM 724 O O . LEU A 1 96 ? 4.346 6.141 10.522 1.00 77.81 96 LEU A O 1
ATOM 728 N N . ASN A 1 97 ? 5.994 7.113 11.691 1.00 82.12 97 ASN A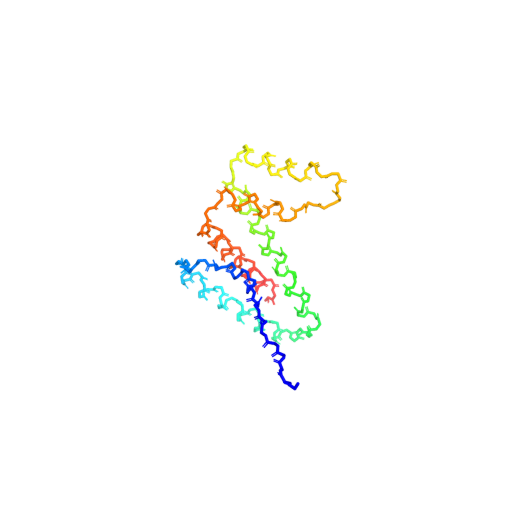 N 1
ATOM 729 C CA . ASN A 1 97 ? 5.746 6.321 12.895 1.00 82.12 97 ASN A CA 1
ATOM 730 C C . ASN A 1 97 ? 4.475 6.777 13.612 1.00 82.12 97 ASN A C 1
ATOM 732 O O . ASN A 1 97 ? 3.705 5.927 14.066 1.00 82.12 97 ASN A O 1
ATOM 736 N N . ALA A 1 98 ? 4.226 8.086 13.683 1.00 84.44 98 ALA A N 1
ATOM 737 C CA . ALA A 1 98 ? 2.985 8.625 14.232 1.00 84.44 98 ALA A CA 1
ATOM 738 C C . ALA A 1 98 ? 1.776 8.229 13.373 1.00 84.44 98 ALA A C 1
ATOM 740 O O . ALA A 1 98 ? 0.769 7.771 13.913 1.00 84.44 98 ALA A O 1
ATOM 741 N N . VAL A 1 99 ? 1.895 8.313 12.044 1.00 85.25 99 VAL A N 1
ATOM 742 C CA . VAL A 1 99 ? 0.847 7.886 11.100 1.00 85.25 99 VAL A CA 1
ATOM 743 C C . VAL A 1 99 ? 0.569 6.385 11.232 1.00 85.25 99 VAL A C 1
ATOM 745 O O . VAL A 1 99 ? -0.580 5.972 11.381 1.00 85.25 99 VAL A O 1
ATOM 748 N N . ALA A 1 100 ? 1.608 5.547 11.266 1.00 84.12 100 ALA A N 1
ATOM 749 C CA . ALA A 1 100 ? 1.439 4.112 11.489 1.00 84.12 100 ALA A CA 1
ATOM 750 C C . ALA A 1 100 ? 0.823 3.810 12.868 1.00 84.12 100 ALA A C 1
ATOM 752 O O . ALA A 1 100 ? -0.018 2.918 12.993 1.00 84.12 100 ALA A O 1
ATOM 753 N N . GLY A 1 101 ? 1.218 4.555 13.904 1.00 87.44 101 GLY A N 1
ATOM 754 C CA . GLY A 1 101 ? 0.649 4.463 15.248 1.00 87.44 101 GLY A CA 1
ATOM 755 C C . GLY A 1 101 ? -0.837 4.820 15.285 1.00 87.44 101 GLY A C 1
ATOM 756 O O . GLY A 1 101 ? -1.617 4.103 15.911 1.00 87.44 101 GLY A O 1
ATOM 757 N N . PHE A 1 102 ? -1.236 5.864 14.558 1.00 91.69 102 PHE A N 1
ATOM 758 C CA . PHE A 1 102 ? -2.631 6.259 14.393 1.00 91.69 102 PHE A CA 1
ATOM 759 C C . PHE A 1 102 ? -3.462 5.114 13.803 1.00 91.69 102 PHE A 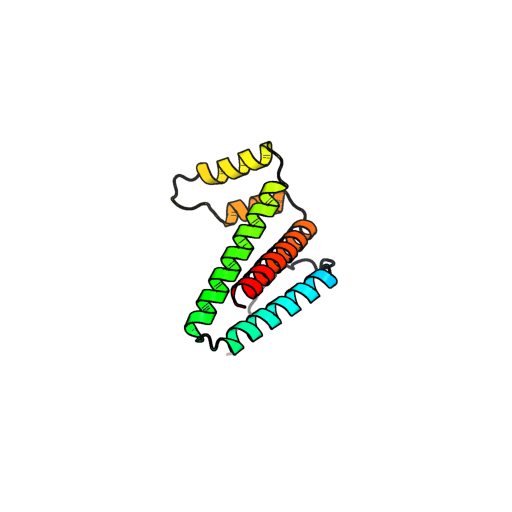C 1
ATOM 761 O O . PHE A 1 102 ? -4.440 4.689 14.417 1.00 91.69 102 PHE A O 1
ATOM 768 N N . PHE A 1 103 ? -3.035 4.538 12.675 1.00 91.81 103 PHE A N 1
ATOM 769 C CA . PHE A 1 103 ? -3.766 3.440 12.034 1.00 91.81 103 PHE A CA 1
ATOM 770 C C . PHE A 1 103 ? -3.854 2.189 12.918 1.00 91.81 103 PHE A C 1
ATOM 772 O O . PHE A 1 103 ? -4.925 1.594 13.020 1.00 91.81 103 PHE A O 1
ATOM 779 N N . ARG A 1 104 ? -2.784 1.832 13.642 1.00 89.38 104 ARG A N 1
ATOM 780 C CA . ARG A 1 104 ? -2.813 0.731 14.628 1.00 89.38 104 ARG A CA 1
ATOM 781 C C . ARG A 1 104 ? -3.778 0.971 15.790 1.00 89.38 104 ARG A C 1
ATOM 783 O O . ARG A 1 104 ? -4.221 0.010 16.407 1.00 89.38 104 ARG A O 1
ATOM 790 N N . GLY A 1 105 ? -4.073 2.229 16.112 1.00 91.62 105 GLY A N 1
ATOM 791 C CA . GLY A 1 105 ? -5.051 2.593 17.136 1.00 91.62 105 GLY A CA 1
ATOM 792 C C . GLY A 1 105 ? -6.501 2.589 16.644 1.00 91.62 105 GLY A C 1
ATOM 793 O O . GLY A 1 105 ? -7.410 2.523 17.470 1.00 91.62 105 GLY A O 1
ATOM 794 N N . LYS A 1 106 ? -6.727 2.673 15.326 1.00 93.62 106 LYS A N 1
ATOM 795 C CA . LYS A 1 106 ? -8.067 2.758 14.715 1.00 93.62 106 LYS A CA 1
ATOM 796 C C . LYS A 1 106 ? -8.554 1.437 14.129 1.00 93.62 106 LYS A C 1
ATOM 798 O O . LYS A 1 106 ? -9.750 1.176 14.168 1.00 93.62 106 LYS A O 1
ATOM 803 N N . PHE A 1 107 ? -7.642 0.612 13.628 1.00 92.69 107 PHE A N 1
ATOM 804 C CA . PHE A 1 107 ? -7.956 -0.654 12.973 1.00 92.69 107 PHE A CA 1
ATOM 805 C C . PHE A 1 107 ? -7.443 -1.834 13.788 1.00 92.69 107 PHE A C 1
ATOM 807 O O . PHE A 1 107 ? -6.369 -1.785 14.392 1.00 92.69 107 PHE A O 1
ATOM 814 N N . SER A 1 108 ? -8.198 -2.928 13.773 1.00 90.94 108 SER A N 1
ATOM 815 C CA . SER A 1 108 ? -7.714 -4.207 14.275 1.00 90.94 108 SER A CA 1
ATOM 816 C C . SER A 1 108 ? -6.555 -4.720 13.419 1.00 90.94 108 SER A C 1
ATOM 818 O O . SER A 1 108 ? -6.395 -4.383 12.245 1.00 90.94 108 SER A O 1
ATOM 820 N N . GLN A 1 109 ? -5.737 -5.591 14.002 1.00 84.88 109 GLN A N 1
ATOM 821 C CA . GLN A 1 109 ? -4.614 -6.175 13.279 1.00 84.88 109 GLN A CA 1
ATOM 822 C C . GLN A 1 109 ? -5.066 -7.021 12.072 1.00 84.88 109 GLN A C 1
ATOM 824 O O . GLN A 1 109 ? -4.384 -7.020 11.050 1.00 84.88 109 GLN A O 1
ATOM 829 N N . GLU A 1 110 ? -6.219 -7.695 12.154 1.00 86.00 110 GLU A N 1
ATOM 830 C CA . GLU A 1 110 ? -6.800 -8.434 11.024 1.00 86.00 110 GLU A CA 1
ATOM 831 C C . GLU A 1 110 ? -7.187 -7.492 9.874 1.00 86.00 110 GLU A C 1
ATOM 833 O O . GLU A 1 110 ? -6.867 -7.770 8.718 1.00 86.00 110 GLU A O 1
ATOM 838 N N . GLU A 1 111 ? -7.811 -6.351 10.179 1.00 89.56 111 GLU A N 1
ATOM 839 C CA . GLU A 1 111 ? -8.159 -5.335 9.177 1.00 89.56 111 GLU A CA 1
ATOM 840 C C . GLU A 1 111 ? -6.912 -4.759 8.504 1.00 89.56 111 GLU A C 1
ATOM 842 O O . GLU A 1 111 ? -6.884 -4.635 7.281 1.00 89.56 111 GLU A O 1
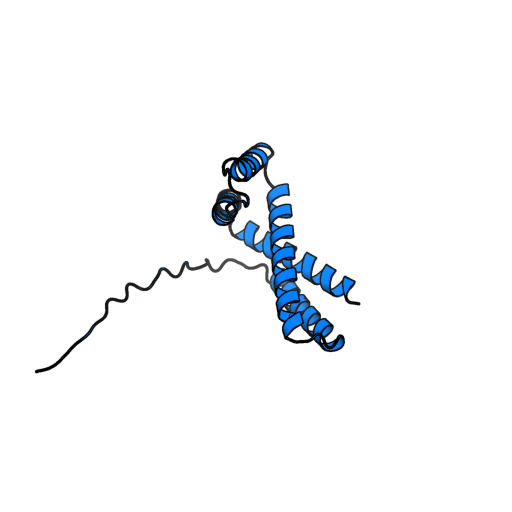ATOM 847 N N . LEU A 1 112 ? -5.855 -4.482 9.275 1.00 89.44 112 LEU A N 1
ATOM 848 C CA . LEU A 1 112 ? -4.581 -4.001 8.735 1.00 89.44 112 LEU A CA 1
ATOM 849 C C . LEU A 1 112 ? -3.927 -5.027 7.801 1.00 89.44 112 LEU A C 1
ATOM 851 O O . LEU A 1 112 ? -3.466 -4.664 6.721 1.00 89.44 112 LEU A O 1
ATOM 855 N N . VAL A 1 113 ? -3.904 -6.308 8.186 1.00 87.94 113 VAL A N 1
ATOM 856 C CA . VAL A 1 113 ? -3.343 -7.388 7.356 1.00 87.94 113 VAL A CA 1
ATOM 857 C C . VAL A 1 113 ? -4.168 -7.585 6.086 1.00 87.94 113 VAL A C 1
ATOM 859 O O . VAL A 1 113 ? -3.603 -7.709 5.000 1.00 87.94 113 VAL A O 1
ATOM 862 N N . ARG A 1 114 ? -5.501 -7.568 6.192 1.00 88.75 114 ARG A N 1
ATOM 863 C CA . ARG A 1 114 ? -6.394 -7.679 5.033 1.00 88.75 114 ARG A CA 1
ATOM 864 C C . ARG A 1 114 ? -6.223 -6.492 4.085 1.00 88.75 114 ARG A C 1
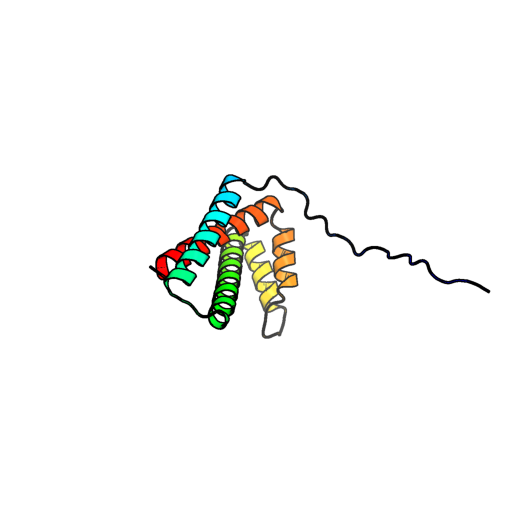ATOM 866 O O . ARG A 1 114 ? -6.121 -6.702 2.880 1.00 88.75 114 ARG A O 1
ATOM 873 N N . ALA A 1 115 ? -6.162 -5.267 4.607 1.00 90.81 115 ALA A N 1
ATOM 874 C CA . ALA A 1 115 ? -5.945 -4.066 3.805 1.00 90.81 115 ALA A CA 1
ATOM 875 C C . ALA A 1 115 ? -4.582 -4.093 3.100 1.00 90.81 115 ALA A C 1
ATOM 877 O O . ALA A 1 115 ? -4.513 -3.777 1.914 1.00 90.81 115 ALA A O 1
ATOM 878 N N . LEU A 1 116 ? -3.525 -4.539 3.792 1.00 90.56 116 LEU A N 1
ATOM 879 C CA . LEU A 1 116 ? -2.199 -4.726 3.202 1.00 90.56 116 LEU A CA 1
ATOM 880 C C . LEU A 1 116 ? -2.240 -5.746 2.063 1.00 90.56 116 LEU A C 1
ATOM 882 O O . LEU A 1 116 ? -1.782 -5.437 0.971 1.00 90.56 116 LEU A O 1
ATOM 886 N N . ALA A 1 117 ? -2.830 -6.924 2.283 1.00 89.88 117 ALA A N 1
ATOM 887 C CA . ALA A 1 117 ? -2.919 -7.960 1.255 1.00 89.88 117 ALA A CA 1
ATOM 888 C C . ALA A 1 117 ? -3.668 -7.472 0.005 1.00 89.88 117 ALA A C 1
ATOM 890 O O . ALA A 1 117 ? -3.219 -7.704 -1.116 1.00 89.88 117 ALA A O 1
ATOM 891 N N . VAL A 1 118 ? -4.777 -6.749 0.192 1.00 91.62 118 VAL A N 1
ATOM 892 C CA . VAL A 1 118 ? -5.554 -6.170 -0.914 1.00 91.62 118 VAL A CA 1
ATOM 893 C C . VAL A 1 118 ? -4.767 -5.082 -1.647 1.00 91.62 118 VAL A C 1
ATOM 895 O O . VAL A 1 118 ? -4.773 -5.065 -2.877 1.00 91.62 118 VAL A O 1
ATOM 898 N N . ALA A 1 119 ? -4.071 -4.200 -0.925 1.00 92.88 119 ALA A N 1
ATOM 899 C CA . ALA A 1 119 ? -3.238 -3.167 -1.538 1.00 92.88 119 ALA A CA 1
ATOM 900 C C . ALA A 1 119 ? -2.085 -3.778 -2.346 1.00 92.88 119 ALA A C 1
ATOM 902 O O . ALA A 1 119 ? -1.849 -3.411 -3.497 1.00 92.88 119 ALA A O 1
ATOM 903 N N . THR A 1 120 ? -1.414 -4.782 -1.775 1.00 92.81 120 THR A N 1
ATOM 904 C CA . THR A 1 120 ? -0.375 -5.558 -2.455 1.00 92.81 120 THR A CA 1
ATOM 905 C C . THR A 1 120 ? -0.911 -6.214 -3.723 1.00 92.81 120 THR A C 1
ATOM 907 O O . THR A 1 120 ? -0.317 -6.066 -4.788 1.00 92.81 120 THR A O 1
ATOM 910 N N . GLU A 1 121 ? -2.054 -6.892 -3.650 1.00 93.12 121 GLU A N 1
ATOM 911 C CA . GLU A 1 121 ? -2.668 -7.508 -4.823 1.00 93.12 121 GLU A CA 1
ATOM 912 C C . GLU A 1 121 ? -3.018 -6.484 -5.918 1.00 93.12 121 GLU A C 1
ATOM 914 O O . GLU A 1 121 ? -2.720 -6.729 -7.092 1.00 93.12 121 GLU A O 1
ATOM 919 N N . SER A 1 122 ? -3.619 -5.345 -5.554 1.00 93.62 122 SER A N 1
ATOM 920 C CA . SER A 1 122 ? -4.003 -4.297 -6.510 1.00 93.62 122 SER A CA 1
ATOM 921 C C . SER A 1 122 ? -2.784 -3.787 -7.272 1.00 93.62 122 SER A C 1
ATOM 923 O O . SER A 1 122 ? -2.746 -3.847 -8.502 1.00 93.62 122 SER A O 1
ATOM 925 N N . VAL A 1 123 ? -1.742 -3.382 -6.541 1.00 94.12 123 VAL A N 1
ATOM 926 C CA . VAL A 1 123 ? -0.533 -2.796 -7.128 1.00 94.12 123 VAL A CA 1
ATOM 927 C C . VAL A 1 123 ? 0.219 -3.802 -7.995 1.00 94.12 123 VAL A C 1
ATOM 929 O O . VAL A 1 123 ? 0.611 -3.467 -9.110 1.00 94.12 123 VAL A O 1
ATOM 932 N N . LEU A 1 124 ? 0.400 -5.047 -7.542 1.00 93.00 124 LEU A N 1
ATOM 933 C CA . LEU A 1 124 ? 1.101 -6.058 -8.344 1.00 93.00 124 LEU A CA 1
ATOM 934 C C . LEU A 1 124 ? 0.326 -6.416 -9.618 1.00 93.00 124 LEU A C 1
ATOM 936 O O . LEU A 1 124 ? 0.927 -6.646 -10.675 1.00 93.00 124 LEU A O 1
ATOM 940 N N . THR A 1 125 ? -1.006 -6.448 -9.538 1.00 92.88 125 THR A N 1
ATOM 941 C CA . THR A 1 125 ? -1.871 -6.690 -10.698 1.00 92.88 125 THR A CA 1
ATOM 942 C C . THR A 1 125 ? -1.734 -5.569 -11.722 1.00 92.88 125 THR A C 1
ATOM 944 O O . THR A 1 125 ? -1.512 -5.848 -12.903 1.00 92.88 125 THR A O 1
ATOM 947 N N . GLU A 1 126 ? -1.825 -4.316 -11.277 1.00 92.38 126 GLU A N 1
ATOM 948 C CA . GLU A 1 126 ? -1.678 -3.133 -12.127 1.00 92.38 126 GLU A CA 1
ATOM 949 C C . GLU A 1 126 ? -0.282 -3.048 -12.743 1.00 92.38 126 GLU A C 1
ATOM 951 O O . GLU A 1 126 ? -0.152 -2.866 -13.954 1.00 92.38 126 GLU A O 1
ATOM 956 N N . PHE A 1 127 ? 0.760 -3.271 -11.940 1.00 91.12 127 PHE A N 1
ATOM 957 C CA . PHE A 1 127 ? 2.143 -3.287 -12.403 1.00 91.12 127 PHE A CA 1
ATOM 958 C C . PHE A 1 127 ? 2.352 -4.318 -13.514 1.00 91.12 127 PHE A C 1
ATOM 960 O O . PHE A 1 127 ? 2.873 -4.006 -14.585 1.00 91.12 127 PHE A O 1
ATOM 967 N N . THR A 1 128 ? 1.889 -5.550 -13.291 1.00 88.62 128 THR A N 1
ATOM 968 C CA . THR A 1 128 ? 2.026 -6.617 -14.285 1.00 88.62 128 THR A CA 1
ATOM 969 C C . THR A 1 128 ? 1.230 -6.320 -15.557 1.00 88.62 128 THR A C 1
ATOM 971 O O . THR A 1 128 ? 1.633 -6.720 -16.647 1.00 88.62 128 THR A O 1
ATOM 974 N N . ALA A 1 129 ? 0.084 -5.646 -15.441 1.00 89.25 129 ALA A N 1
ATOM 975 C CA . ALA A 1 129 ? -0.711 -5.243 -16.594 1.00 89.25 129 ALA A CA 1
ATOM 976 C C . ALA A 1 129 ? -0.043 -4.120 -17.401 1.00 89.25 129 ALA A C 1
ATOM 978 O O . ALA A 1 129 ? -0.119 -4.144 -18.624 1.00 89.25 129 ALA A O 1
ATOM 979 N N . ALA A 1 130 ? 0.622 -3.170 -16.739 1.00 87.75 130 ALA A N 1
ATOM 980 C CA . ALA A 1 130 ? 1.307 -2.052 -17.388 1.00 87.75 130 ALA A CA 1
ATOM 981 C C . ALA A 1 130 ? 2.587 -2.461 -18.142 1.00 87.75 130 ALA A C 1
ATOM 983 O O . ALA A 1 130 ? 3.011 -1.758 -19.055 1.00 87.75 130 ALA A O 1
ATOM 984 N N . MET A 1 131 ? 3.199 -3.583 -17.755 1.00 81.25 131 MET A N 1
ATOM 985 C CA . MET A 1 131 ? 4.449 -4.102 -18.330 1.00 81.25 131 MET A CA 1
ATOM 986 C C . MET A 1 131 ? 4.236 -5.105 -19.483 1.00 81.25 131 MET A C 1
ATOM 988 O O . MET A 1 131 ? 5.211 -5.604 -20.044 1.00 81.25 131 MET A O 1
ATOM 992 N N . ARG A 1 132 ? 2.979 -5.416 -19.823 1.00 69.62 132 ARG A N 1
ATOM 993 C CA . ARG A 1 132 ? 2.580 -6.280 -20.949 1.00 69.62 132 ARG A CA 1
ATOM 994 C C . ARG A 1 132 ? 2.186 -5.459 -22.169 1.00 69.62 132 ARG A C 1
ATOM 996 O O . ARG A 1 132 ? 2.504 -5.920 -23.287 1.00 69.62 132 ARG A O 1
#

pLDDT: mean 79.75, std 17.38, range [34.78, 94.12]

Secondary structure (DSSP, 8-state):
-----------------------HHHHHHHHHHHHHHHHHHHHTT--HHHHHHHHHHHHHHHHHHHHHHHHHHS-HHHHHHHHHHHHS--SSS--HHHHHHHHHHHS-HHHHHHHHHHHHHHHHHHHHHHT-

Sequence (132 aa):
MIDDGDGTDAGAGNAQVPDLPVDQDLAQRVVELYAKVDETLSDLRVPEDERKQVEQNLMEAIAADLLVRLGEQLSDEDKKDLADLGAAQNEAEPDLNAVAGFFRGKFSQEELVRALAVATESVLTEFTAAMR

Radius of gyration: 20.19 Å; chains: 1; bounding box: 58×41×58 Å

Foldseek 3Di:
DDDDDDDPCPDDDPPPPDPDPQPVVLVVLLVVLVVLLVVLCVVVVPDPVVVVVVVVVLVVQLVVQLLVVLLVVDDPVLVVVLVCQQVVDPDPDRDPVVNVVSSPVVDDPNVSSVSSSVSSNVSSVVVSVVSD